Protein AF-W4RLW9-F1 (afdb_monomer_lite)

Organism: NCBI:txid1294265

Secondary structure (DSSP, 8-state):
--HHHHHHHHHHTT----SS-HHHHHHHHHHHTT---HHHHHHHHHHTTPPPTT---

Structure (mmCIF, N/CA/C/O backbone):
data_AF-W4RLW9-F1
#
_entry.id   AF-W4RLW9-F1
#
loop_
_atom_site.group_PDB
_atom_site.id
_atom_site.type_symbol
_atom_site.label_atom_id
_atom_site.label_alt_id
_atom_site.label_comp_id
_atom_site.label_asym_id
_atom_site.label_entity_id
_atom_site.label_seq_id
_atom_site.pdbx_PDB_ins_code
_atom_site.Cartn_x
_atom_site.Cartn_y
_atom_site.Cartn_z
_atom_site.occupancy
_atom_site.B_iso_or_equiv
_atom_site.auth_seq_id
_atom_site.auth_comp_id
_atom_site.auth_asym_id
_atom_site.auth_atom_id
_atom_site.pdbx_PDB_model_num
ATOM 1 N N . MET A 1 1 ? -5.859 -12.965 3.963 1.00 59.81 1 MET A N 1
ATOM 2 C CA . MET A 1 1 ? -6.429 -11.904 4.831 1.00 59.81 1 MET A CA 1
ATOM 3 C C . MET A 1 1 ? -7.846 -11.586 4.362 1.00 59.81 1 MET A C 1
ATOM 5 O O . MET A 1 1 ? -8.131 -11.819 3.197 1.00 59.81 1 MET A O 1
ATOM 9 N N . ASN A 1 2 ? -8.747 -11.133 5.241 1.00 72.00 2 ASN A N 1
ATOM 10 C CA . ASN A 1 2 ? -10.075 -10.639 4.836 1.00 72.00 2 ASN A CA 1
ATOM 11 C C . ASN A 1 2 ? -9.998 -9.113 4.637 1.00 72.00 2 ASN A C 1
ATOM 13 O O . ASN A 1 2 ? -9.257 -8.470 5.378 1.00 72.00 2 ASN A O 1
ATOM 17 N N . LYS A 1 3 ? -10.758 -8.531 3.696 1.00 75.06 3 LYS A N 1
ATOM 18 C CA . LYS A 1 3 ? -10.726 -7.091 3.355 1.00 75.06 3 LYS A CA 1
ATOM 19 C C . LYS A 1 3 ? -10.798 -6.195 4.599 1.00 75.06 3 LYS A C 1
ATOM 21 O O . LYS A 1 3 ? -9.965 -5.321 4.780 1.00 75.06 3 LYS A O 1
ATOM 26 N N . LYS A 1 4 ? -11.684 -6.529 5.542 1.00 80.88 4 LYS A N 1
ATOM 27 C CA . LYS A 1 4 ? -11.850 -5.798 6.811 1.00 80.88 4 LYS A CA 1
ATOM 28 C C . LYS A 1 4 ? -10.607 -5.806 7.716 1.00 80.88 4 LYS A C 1
ATOM 30 O O . LYS A 1 4 ? -10.357 -4.836 8.425 1.00 80.88 4 LYS A O 1
ATOM 35 N N . GLU A 1 5 ? -9.842 -6.896 7.715 1.00 83.00 5 GLU A N 1
ATOM 36 C CA . GLU A 1 5 ? -8.596 -6.998 8.491 1.00 83.00 5 GLU A CA 1
ATOM 37 C C . GLU A 1 5 ? -7.477 -6.193 7.826 1.00 83.00 5 GLU A C 1
ATOM 39 O O . GLU A 1 5 ? -6.713 -5.519 8.513 1.00 83.00 5 GLU A O 1
ATOM 44 N N . THR A 1 6 ? -7.423 -6.208 6.490 1.00 85.06 6 THR A N 1
ATOM 45 C CA . THR A 1 6 ? -6.533 -5.346 5.704 1.00 85.06 6 THR A CA 1
ATOM 46 C C . THR A 1 6 ? -6.832 -3.872 5.963 1.00 85.06 6 THR A C 1
ATOM 48 O O . THR A 1 6 ? -5.917 -3.122 6.290 1.00 85.06 6 THR A O 1
ATOM 51 N N . ASP A 1 7 ? -8.103 -3.470 5.899 1.00 85.56 7 ASP A N 1
ATOM 52 C CA . ASP A 1 7 ? -8.528 -2.093 6.165 1.00 85.56 7 ASP A CA 1
ATOM 53 C C . ASP A 1 7 ? -8.149 -1.661 7.580 1.00 85.56 7 ASP A C 1
ATOM 55 O O . ASP A 1 7 ? -7.652 -0.555 7.784 1.00 85.56 7 ASP A O 1
ATOM 59 N N . LYS A 1 8 ? -8.325 -2.546 8.568 1.00 89.50 8 LYS A N 1
ATOM 60 C CA . LYS A 1 8 ? -7.933 -2.282 9.955 1.00 89.50 8 LYS A CA 1
ATOM 61 C C . LYS A 1 8 ? -6.419 -2.116 10.101 1.00 89.50 8 LYS A C 1
ATOM 63 O O . LYS A 1 8 ? -5.982 -1.223 10.825 1.00 89.50 8 LYS A O 1
ATOM 68 N N . LEU A 1 9 ? -5.628 -2.948 9.421 1.00 88.88 9 LEU A N 1
ATOM 69 C CA . LEU A 1 9 ? -4.167 -2.870 9.438 1.00 88.88 9 LEU A CA 1
ATOM 70 C C . LEU A 1 9 ? -3.678 -1.566 8.796 1.00 88.88 9 LEU A C 1
ATOM 72 O O . LEU A 1 9 ? -2.912 -0.832 9.417 1.00 88.88 9 LEU A O 1
ATOM 76 N N . LEU A 1 10 ? -4.173 -1.244 7.600 1.00 87.88 10 LEU A N 1
ATOM 77 C CA . LEU A 1 10 ? -3.855 0.000 6.900 1.00 87.88 10 LEU A CA 1
ATOM 78 C C . LEU A 1 10 ? -4.263 1.217 7.732 1.00 87.88 10 LEU A C 1
ATOM 80 O O . LEU A 1 10 ? -3.435 2.092 7.974 1.00 87.88 10 LEU A O 1
ATOM 84 N N . SER A 1 11 ? -5.485 1.212 8.274 1.00 90.00 11 SER A N 1
ATOM 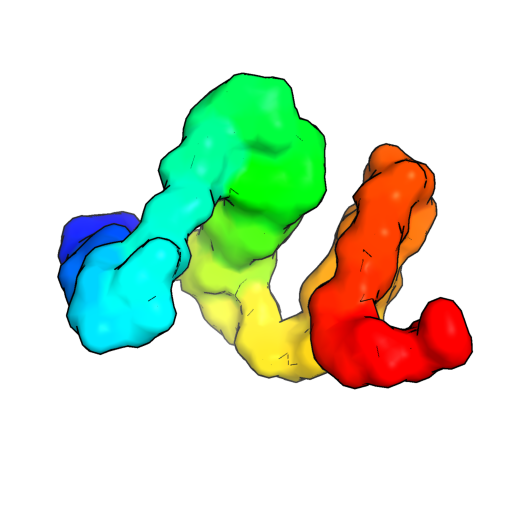85 C CA . SER A 1 11 ? -5.987 2.293 9.129 1.00 90.00 11 SER A CA 1
ATOM 86 C C . SER A 1 11 ? -5.126 2.475 10.379 1.00 90.00 11 SER A C 1
ATOM 88 O O . SER A 1 11 ? -4.856 3.603 10.780 1.00 90.00 11 SER A O 1
ATOM 90 N N . SER A 1 12 ? -4.642 1.383 10.985 1.00 92.50 12 SER A N 1
ATOM 91 C CA . SER A 1 12 ? -3.737 1.452 12.143 1.00 92.50 12 SER A CA 1
ATOM 92 C C . SER A 1 12 ? -2.371 2.062 11.811 1.00 92.50 12 SER A C 1
ATOM 94 O O . SER A 1 12 ? -1.725 2.626 12.689 1.00 92.50 12 SER A O 1
ATOM 96 N N . ALA A 1 13 ? -1.961 1.988 10.543 1.00 86.56 13 ALA A N 1
ATOM 97 C CA . ALA A 1 13 ? -0.756 2.613 10.014 1.00 86.56 13 ALA A CA 1
ATOM 98 C C . ALA A 1 13 ? -1.011 4.014 9.418 1.00 86.56 13 ALA A C 1
ATOM 100 O O . ALA A 1 13 ? -0.076 4.636 8.922 1.00 86.56 13 ALA A O 1
ATOM 101 N N . GLY A 1 14 ? -2.250 4.524 9.472 1.00 88.50 14 GLY A N 1
ATOM 102 C CA . GLY A 1 14 ? -2.628 5.828 8.917 1.00 88.50 14 GLY A CA 1
ATOM 103 C C . GLY A 1 14 ? -2.866 5.838 7.403 1.00 88.50 14 GLY A C 1
ATOM 104 O O . GLY A 1 14 ? -2.886 6.911 6.805 1.00 88.50 14 GLY A O 1
ATOM 105 N N . TYR A 1 15 ? -3.049 4.670 6.784 1.00 86.38 15 TYR A N 1
ATOM 106 C CA . TYR A 1 15 ? -3.305 4.516 5.352 1.00 86.38 15 TYR A CA 1
ATOM 107 C C . TYR A 1 15 ? -4.734 4.040 5.069 1.00 86.38 15 TYR A C 1
ATOM 109 O O . TYR A 1 15 ? -5.369 3.372 5.884 1.00 86.38 15 TYR A O 1
ATOM 117 N N . SER A 1 16 ? -5.216 4.336 3.866 1.00 90.44 16 SER A N 1
ATOM 118 C CA . SER A 1 16 ? -6.468 3.819 3.310 1.00 90.44 16 SER A CA 1
ATOM 119 C C . SER A 1 16 ? -6.295 3.593 1.814 1.00 90.44 16 SER A C 1
ATOM 121 O O . SER A 1 16 ? -5.605 4.382 1.174 1.00 90.44 16 SER A O 1
ATOM 123 N N . LEU A 1 17 ? -6.940 2.562 1.266 1.00 88.94 17 LEU A N 1
ATOM 124 C CA . LEU A 1 17 ? -7.022 2.352 -0.181 1.00 88.94 17 LEU A CA 1
ATOM 125 C C . LEU A 1 17 ? -8.298 3.005 -0.719 1.00 88.94 17 LEU A C 1
ATOM 127 O O . LEU A 1 17 ? -9.378 2.820 -0.158 1.00 88.94 17 LEU A O 1
ATOM 131 N N . SER A 1 18 ? -8.159 3.777 -1.790 1.00 89.56 18 SER A N 1
ATOM 132 C CA . SER A 1 18 ? -9.250 4.382 -2.545 1.00 89.56 18 SER A CA 1
ATOM 133 C C . SER A 1 18 ? -9.736 3.445 -3.650 1.00 89.56 18 SER A C 1
ATOM 135 O O . SER A 1 18 ? -8.943 2.937 -4.435 1.00 89.56 18 SER A O 1
ATOM 137 N N . ASP A 1 19 ? -11.053 3.301 -3.805 1.00 87.44 19 ASP A N 1
ATOM 138 C CA . ASP A 1 19 ? -11.633 2.588 -4.955 1.00 87.44 19 ASP A CA 1
ATOM 139 C C . ASP A 1 19 ? -11.543 3.400 -6.274 1.00 87.44 19 ASP A C 1
ATOM 141 O O . ASP A 1 19 ? -11.985 2.933 -7.322 1.00 87.44 19 ASP A O 1
ATOM 145 N N . SER A 1 20 ? -11.017 4.634 -6.238 1.00 89.94 20 SER A N 1
ATOM 146 C CA . SER A 1 20 ? -10.897 5.522 -7.414 1.00 89.94 20 SER A CA 1
ATOM 147 C C . SER A 1 20 ? -9.475 5.620 -7.971 1.00 89.94 20 SER A C 1
ATOM 149 O O . SER A 1 20 ? -9.304 5.956 -9.142 1.00 89.94 20 SER A O 1
ATOM 151 N N . GLU A 1 21 ? -8.461 5.316 -7.159 1.00 93.00 21 GLU A N 1
ATOM 152 C CA . GLU A 1 21 ? -7.059 5.408 -7.566 1.00 93.00 21 GLU A CA 1
ATOM 153 C C . GLU A 1 21 ? -6.587 4.070 -8.138 1.00 93.00 21 GLU A C 1
ATOM 155 O O . GLU A 1 21 ? -6.732 3.015 -7.522 1.00 93.00 21 GLU A O 1
ATOM 160 N N . THR A 1 22 ? -5.984 4.098 -9.328 1.00 93.94 22 THR A N 1
ATOM 161 C CA . THR A 1 22 ? -5.550 2.862 -10.004 1.00 93.94 22 THR A CA 1
ATOM 162 C C . THR A 1 22 ? -4.477 2.125 -9.199 1.00 93.94 22 THR A C 1
ATOM 164 O O . THR A 1 22 ? -4.525 0.900 -9.108 1.00 93.94 22 THR A O 1
ATOM 167 N N . SER A 1 23 ? -3.548 2.845 -8.561 1.00 93.75 23 SER A N 1
ATOM 168 C CA . SER A 1 23 ? -2.559 2.254 -7.650 1.00 93.75 23 SER A CA 1
ATOM 169 C C . SER A 1 23 ? -3.213 1.479 -6.511 1.00 93.75 23 SER A C 1
ATOM 171 O O . SER A 1 23 ? -2.785 0.374 -6.185 1.00 93.75 23 SER A O 1
ATOM 173 N N . ASP A 1 24 ? -4.277 2.031 -5.939 1.00 94.00 24 ASP A N 1
ATOM 174 C CA . ASP A 1 24 ? -4.933 1.473 -4.765 1.00 94.00 24 ASP A CA 1
ATOM 175 C C . ASP A 1 24 ? -5.731 0.221 -5.127 1.00 94.00 24 ASP A C 1
ATOM 177 O O . ASP A 1 24 ? -5.667 -0.777 -4.408 1.00 94.00 24 ASP A O 1
ATOM 181 N N . LEU A 1 25 ? -6.380 0.219 -6.295 1.00 94.56 25 LEU A N 1
ATOM 182 C CA . LEU A 1 25 ? -7.035 -0.964 -6.856 1.00 94.56 25 LEU A CA 1
ATOM 183 C C . LEU A 1 25 ? -6.036 -2.095 -7.137 1.00 94.56 25 LEU A C 1
ATOM 185 O O . LEU A 1 25 ? -6.318 -3.260 -6.847 1.00 94.56 25 LEU A O 1
ATOM 189 N N . VAL A 1 26 ? -4.853 -1.766 -7.666 1.00 94.88 26 VAL A N 1
ATOM 190 C CA . VAL A 1 26 ? -3.776 -2.743 -7.899 1.00 94.88 26 VAL A CA 1
ATOM 191 C C . VAL A 1 26 ? -3.276 -3.322 -6.574 1.00 94.88 26 VAL A C 1
ATOM 193 O O . VAL A 1 26 ? -3.163 -4.541 -6.439 1.00 94.88 26 VAL A O 1
ATOM 196 N N . ILE A 1 27 ? -3.036 -2.478 -5.568 1.00 92.75 27 ILE A N 1
ATOM 197 C CA . ILE A 1 27 ? -2.602 -2.916 -4.235 1.00 92.75 27 ILE A CA 1
ATOM 198 C C . ILE A 1 27 ? -3.681 -3.784 -3.571 1.00 92.75 27 ILE A C 1
ATOM 200 O O . ILE A 1 27 ? -3.362 -4.839 -3.016 1.00 92.75 27 ILE A O 1
ATOM 204 N N . GLN A 1 28 ? -4.957 -3.401 -3.669 1.00 92.06 28 GLN A N 1
ATOM 205 C CA . GLN A 1 28 ? -6.073 -4.189 -3.145 1.00 92.06 28 GLN A CA 1
ATOM 206 C C . GLN A 1 28 ? -6.135 -5.568 -3.811 1.00 92.06 28 GLN A C 1
ATOM 208 O O . GLN A 1 28 ? -6.235 -6.582 -3.116 1.00 92.06 28 GLN A O 1
ATOM 213 N N . PHE 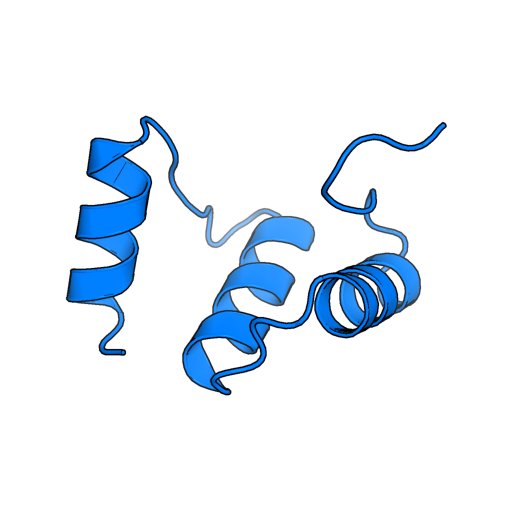A 1 29 ? -6.003 -5.622 -5.139 1.00 92.62 29 PHE A N 1
ATOM 214 C CA . PHE A 1 29 ? -5.951 -6.877 -5.885 1.00 92.62 29 PHE A CA 1
ATOM 215 C C . PHE A 1 29 ? -4.800 -7.775 -5.412 1.00 92.62 29 PHE A C 1
ATOM 217 O O . PHE A 1 29 ? -5.003 -8.969 -5.173 1.00 92.62 29 PHE A O 1
ATOM 224 N N . CYS A 1 30 ? -3.600 -7.215 -5.230 1.00 93.38 30 CYS A N 1
ATOM 225 C CA . CYS A 1 30 ? -2.449 -7.954 -4.718 1.00 93.38 30 CYS A CA 1
ATOM 226 C C . CYS A 1 30 ? -2.733 -8.549 -3.332 1.00 93.38 30 CYS A C 1
ATOM 228 O O . CYS A 1 30 ? -2.493 -9.738 -3.115 1.00 93.38 30 CYS A O 1
ATOM 230 N N . ILE A 1 31 ? -3.322 -7.775 -2.418 1.00 90.19 31 ILE A N 1
ATOM 231 C CA . ILE A 1 31 ? -3.654 -8.243 -1.066 1.00 90.19 31 ILE A CA 1
ATOM 232 C C . ILE A 1 31 ? -4.708 -9.359 -1.097 1.00 90.19 31 ILE A C 1
ATOM 234 O O . ILE A 1 31 ? -4.540 -10.385 -0.433 1.00 90.19 31 ILE A O 1
ATOM 238 N N . GLU A 1 32 ? -5.766 -9.213 -1.898 1.00 89.69 32 GLU A N 1
ATOM 239 C CA . GLU A 1 32 ? -6.811 -10.237 -2.058 1.00 89.69 32 GLU A CA 1
ATOM 240 C C . GLU A 1 32 ? -6.252 -11.551 -2.634 1.00 89.69 32 GLU A C 1
ATOM 242 O O . GLU A 1 32 ? -6.691 -12.643 -2.263 1.00 89.69 32 GLU A O 1
ATOM 247 N N . ARG A 1 33 ? -5.226 -11.464 -3.488 1.00 91.62 33 ARG A N 1
ATOM 248 C CA . ARG A 1 33 ? -4.507 -12.613 -4.062 1.00 91.62 33 ARG A CA 1
ATOM 249 C C . ARG A 1 33 ? -3.362 -13.135 -3.186 1.00 91.62 33 ARG A C 1
ATOM 251 O O . ARG A 1 33 ? -2.740 -14.124 -3.559 1.00 91.62 33 ARG A O 1
ATOM 258 N N . ASN A 1 34 ? -3.124 -12.544 -2.012 1.00 90.94 34 ASN A N 1
ATOM 259 C CA . ASN A 1 34 ? -1.990 -12.835 -1.121 1.00 90.94 34 ASN A CA 1
ATOM 260 C C . ASN A 1 34 ? -0.607 -12.627 -1.775 1.00 90.94 34 ASN A C 1
ATOM 262 O O . ASN A 1 34 ? 0.355 -13.330 -1.465 1.00 90.94 34 ASN A O 1
ATOM 266 N N . ILE A 1 35 ? -0.506 -11.649 -2.674 1.00 92.69 35 ILE A N 1
ATOM 267 C CA . ILE A 1 35 ? 0.739 -11.193 -3.293 1.00 92.69 35 ILE A CA 1
ATOM 268 C C . ILE A 1 35 ? 1.305 -10.075 -2.412 1.00 92.69 35 ILE A C 1
ATOM 270 O O . ILE A 1 35 ? 0.893 -8.923 -2.515 1.00 92.69 35 ILE A O 1
ATOM 274 N N . TYR A 1 36 ? 2.232 -10.429 -1.521 1.00 89.38 36 TYR A N 1
ATOM 275 C CA . TYR A 1 36 ? 2.863 -9.489 -0.578 1.00 89.38 36 TYR A CA 1
ATOM 276 C C . TYR A 1 36 ? 4.332 -9.194 -0.902 1.00 89.38 36 TYR A C 1
ATOM 278 O O . TYR A 1 36 ? 4.980 -8.414 -0.209 1.00 89.38 36 TYR A O 1
ATOM 286 N N . GLU A 1 37 ? 4.878 -9.846 -1.928 1.00 92.75 37 GLU A N 1
ATOM 287 C CA . GLU A 1 37 ? 6.251 -9.630 -2.368 1.00 92.75 37 GLU A CA 1
ATOM 288 C C . GLU A 1 37 ? 6.331 -8.284 -3.112 1.00 92.75 37 GLU A C 1
ATOM 290 O O . GLU A 1 37 ? 5.585 -8.040 -4.063 1.00 92.75 37 GLU A O 1
ATOM 295 N N . ILE A 1 38 ? 7.201 -7.388 -2.639 1.00 91.25 38 ILE A N 1
ATOM 296 C CA . ILE A 1 38 ? 7.246 -5.990 -3.078 1.00 91.25 38 ILE A CA 1
ATOM 297 C C . ILE A 1 38 ? 7.614 -5.853 -4.558 1.00 91.25 38 ILE A C 1
ATOM 299 O O . ILE A 1 38 ? 7.075 -4.977 -5.231 1.00 91.25 38 ILE A O 1
ATOM 303 N N . HIS A 1 39 ? 8.476 -6.722 -5.095 1.00 93.81 39 HIS A N 1
ATOM 304 C CA . HIS A 1 39 ? 8.818 -6.698 -6.516 1.00 93.81 39 HIS A CA 1
ATOM 305 C C . HIS A 1 39 ? 7.623 -7.102 -7.390 1.00 93.81 39 HIS A C 1
ATOM 307 O O . HIS A 1 39 ? 7.397 -6.472 -8.419 1.00 93.81 39 HIS A O 1
ATOM 313 N N . GLN A 1 40 ? 6.813 -8.077 -6.973 1.00 95.25 40 GLN A N 1
ATOM 314 C CA . GLN A 1 40 ? 5.584 -8.470 -7.671 1.00 95.25 40 GLN A CA 1
ATOM 315 C C . GLN A 1 40 ? 4.520 -7.373 -7.634 1.00 95.25 40 GLN A C 1
ATOM 317 O O . GLN A 1 40 ? 3.886 -7.103 -8.654 1.00 95.25 40 GLN A O 1
ATOM 322 N N . VAL A 1 41 ? 4.340 -6.712 -6.487 1.00 94.38 41 VAL A N 1
ATOM 323 C CA . VAL A 1 41 ? 3.417 -5.571 -6.376 1.00 94.38 41 VAL A CA 1
ATOM 324 C C . VAL A 1 41 ? 3.893 -4.416 -7.260 1.00 94.38 41 VAL A C 1
ATOM 326 O O . VAL A 1 41 ? 3.102 -3.857 -8.015 1.00 94.38 41 VAL A O 1
ATOM 329 N N . ASN A 1 42 ? 5.191 -4.106 -7.245 1.00 95.00 42 ASN A N 1
ATOM 330 C CA . ASN A 1 42 ? 5.768 -3.061 -8.091 1.00 95.00 42 ASN A CA 1
ATOM 331 C C . ASN A 1 42 ? 5.681 -3.390 -9.581 1.00 95.00 42 ASN A C 1
ATOM 333 O O . ASN A 1 42 ? 5.423 -2.492 -10.372 1.00 95.00 42 ASN A O 1
ATOM 337 N N . PHE A 1 43 ? 5.832 -4.657 -9.964 1.00 95.12 43 PHE A N 1
ATOM 338 C CA . PHE A 1 43 ? 5.631 -5.090 -11.344 1.00 95.12 43 PHE A CA 1
ATOM 339 C C . PHE A 1 43 ? 4.179 -4.885 -11.797 1.00 95.12 43 PHE A C 1
ATOM 341 O O . PHE A 1 43 ? 3.933 -4.407 -12.902 1.00 95.12 43 PHE A O 1
ATOM 348 N N . ALA A 1 44 ? 3.207 -5.197 -10.936 1.00 95.38 44 ALA A N 1
ATOM 349 C CA . ALA A 1 44 ? 1.801 -4.934 -11.226 1.00 95.38 44 ALA A CA 1
ATOM 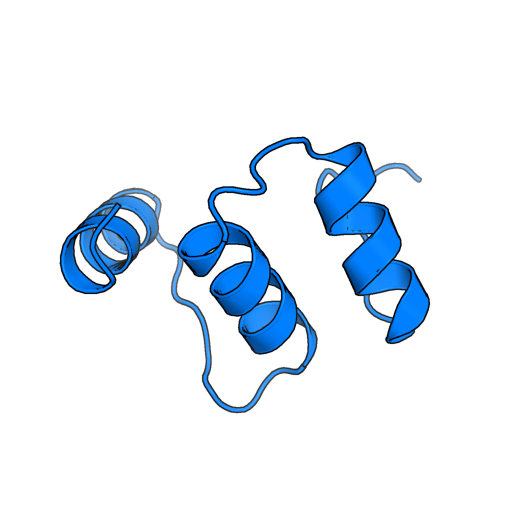350 C C . ALA A 1 44 ? 1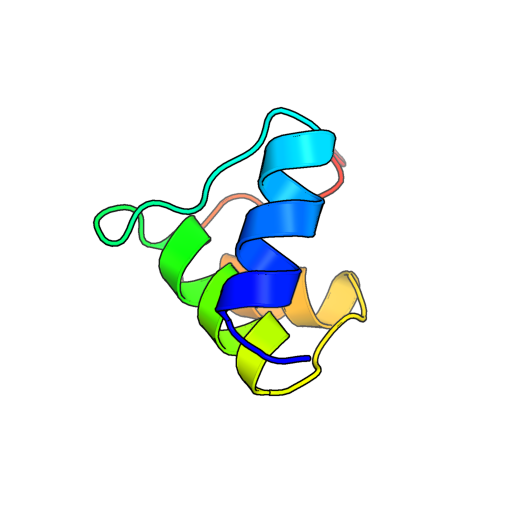.515 -3.427 -11.333 1.00 95.38 44 ALA A C 1
ATOM 352 O O . ALA A 1 44 ? 0.807 -3.004 -12.240 1.00 95.38 44 ALA A O 1
ATOM 353 N N . LEU A 1 45 ? 2.086 -2.609 -10.448 1.00 95.12 45 LEU A N 1
ATOM 354 C CA . LEU A 1 45 ? 1.954 -1.151 -10.506 1.00 95.12 45 LEU A CA 1
ATOM 355 C C . LEU A 1 45 ? 2.560 -0.577 -11.793 1.00 95.12 45 LEU A C 1
ATOM 357 O O . LEU A 1 45 ? 1.900 0.210 -12.472 1.00 95.12 45 LEU A O 1
ATOM 361 N N . ASP A 1 46 ? 3.760 -1.021 -12.167 1.00 95.31 46 ASP A N 1
ATOM 362 C CA . ASP A 1 46 ? 4.454 -0.607 -13.391 1.00 95.31 46 ASP A CA 1
ATOM 363 C C . ASP A 1 46 ? 3.659 -0.970 -14.655 1.00 95.31 46 ASP A C 1
ATOM 365 O O . ASP A 1 46 ? 3.506 -0.140 -15.551 1.00 95.31 46 ASP A O 1
ATOM 369 N N . TYR A 1 47 ? 3.028 -2.152 -14.681 1.00 95.69 47 TYR A N 1
ATOM 370 C CA . TYR A 1 47 ? 2.130 -2.561 -15.767 1.00 95.69 47 TYR A CA 1
ATOM 371 C C . TYR A 1 47 ? 0.991 -1.554 -16.007 1.00 95.69 47 TYR A C 1
ATOM 373 O O . TYR A 1 47 ? 0.592 -1.319 -17.148 1.00 95.69 47 TYR A O 1
ATOM 381 N N . PHE A 1 48 ? 0.492 -0.914 -14.946 1.00 9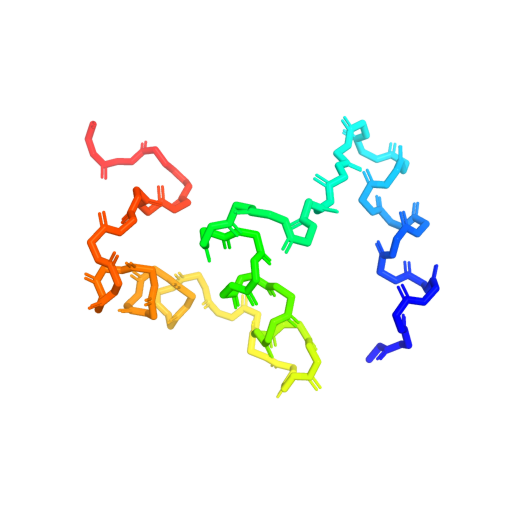5.06 48 PHE A N 1
ATOM 382 C CA . PHE A 1 48 ? -0.526 0.139 -15.016 1.00 95.06 48 PHE A CA 1
ATOM 383 C C . PHE A 1 48 ? 0.062 1.561 -15.029 1.00 95.06 48 PHE A C 1
ATOM 385 O O . PHE A 1 48 ? -0.669 2.529 -14.809 1.00 95.06 48 PHE A O 1
ATOM 392 N N . SER A 1 49 ? 1.368 1.712 -15.281 1.00 95.06 49 SER A N 1
ATOM 393 C CA . SER A 1 49 ? 2.088 2.996 -15.257 1.00 95.06 49 SER A CA 1
ATOM 394 C C . SER A 1 49 ? 1.950 3.757 -13.928 1.00 95.06 49 SER A C 1
ATOM 396 O O . SER A 1 49 ? 1.988 4.987 -13.896 1.00 95.06 49 SER A O 1
ATOM 398 N N . GLN A 1 50 ? 1.753 3.031 -12.825 1.00 94.56 50 GLN A N 1
ATOM 399 C CA . GLN A 1 50 ? 1.656 3.579 -11.474 1.00 94.56 50 GLN A CA 1
ATOM 400 C C . GLN A 1 50 ? 3.037 3.627 -10.814 1.00 94.56 50 GLN A C 1
ATOM 402 O O . GLN A 1 50 ? 3.943 2.865 -11.151 1.00 94.56 50 GLN A O 1
ATOM 407 N N . LYS A 1 51 ? 3.202 4.516 -9.830 1.00 91.75 51 LYS A N 1
ATOM 408 C CA . LYS A 1 51 ? 4.468 4.653 -9.103 1.00 91.75 51 LYS A CA 1
ATOM 409 C C . LYS A 1 51 ? 4.737 3.405 -8.239 1.00 91.75 51 LYS A C 1
ATOM 411 O O . LYS A 1 51 ? 3.844 3.008 -7.490 1.00 91.75 51 LYS A O 1
ATOM 416 N N . PRO A 1 52 ? 5.953 2.827 -8.265 1.00 91.75 52 PRO A N 1
ATOM 417 C CA . PRO A 1 52 ? 6.300 1.707 -7.399 1.00 91.75 52 PRO A CA 1
ATOM 418 C C . PRO A 1 52 ? 6.332 2.112 -5.919 1.00 91.75 52 PRO A C 1
ATOM 420 O O . PRO A 1 52 ? 6.717 3.227 -5.547 1.00 91.75 52 PRO A O 1
ATOM 423 N N . LEU A 1 53 ? 5.961 1.166 -5.063 1.00 88.81 53 LEU A N 1
ATOM 424 C CA . LEU A 1 53 ? 6.093 1.252 -3.616 1.00 88.81 53 LEU A CA 1
ATOM 425 C C . LEU A 1 53 ? 7.567 1.137 -3.199 1.00 88.81 53 LEU A C 1
ATOM 427 O O . LEU A 1 53 ? 8.364 0.446 -3.835 1.00 88.81 53 LEU A O 1
ATOM 431 N N . GLY A 1 54 ? 7.920 1.786 -2.086 1.00 81.69 54 GLY A N 1
ATOM 432 C CA . GLY A 1 54 ? 9.249 1.674 -1.473 1.00 81.69 54 GLY A CA 1
ATOM 433 C C . GLY A 1 54 ? 10.273 2.725 -1.903 1.00 81.69 54 GLY A C 1
ATOM 434 O O . GLY A 1 54 ? 11.383 2.690 -1.390 1.00 81.69 54 GLY A O 1
ATOM 435 N N . GLY A 1 55 ? 9.904 3.674 -2.774 1.00 67.31 55 GLY A N 1
ATOM 436 C CA . GLY A 1 55 ? 10.702 4.876 -3.041 1.00 67.31 55 GLY A CA 1
ATOM 437 C C . GLY A 1 55 ? 12.163 4.588 -3.397 1.00 67.31 55 GLY A C 1
ATOM 438 O O . GLY A 1 55 ? 13.058 4.927 -2.634 1.00 67.31 55 GLY A O 1
ATOM 439 N N . VAL A 1 56 ? 12.401 3.969 -4.550 1.00 48.66 56 VAL A N 1
ATOM 440 C CA . VAL A 1 56 ? 13.718 3.937 -5.204 1.00 48.66 56 VAL A CA 1
ATOM 441 C C . VAL A 1 56 ? 13.428 4.181 -6.688 1.00 48.66 56 VAL A C 1
ATOM 443 O O . VAL A 1 56 ? 12.768 3.349 -7.303 1.00 48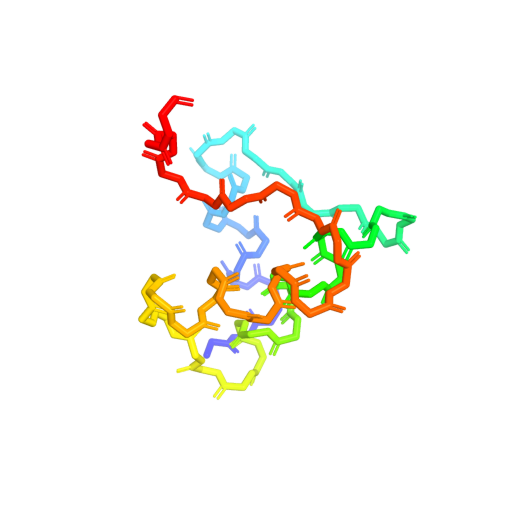.66 56 VAL A O 1
ATOM 446 N N . LEU A 1 57 ? 13.769 5.311 -7.316 1.00 45.62 57 LEU A N 1
ATOM 447 C CA . LEU A 1 57 ? 14.714 6.399 -7.008 1.00 45.62 57 LEU A CA 1
ATOM 448 C C . LEU A 1 57 ? 14.028 7.729 -6.646 1.00 45.62 57 LEU A C 1
ATOM 450 O O . LEU A 1 57 ? 12.930 7.999 -7.184 1.00 45.62 57 LEU A O 1
#

Radius of gyration: 11.14 Å; chains: 1; bounding box: 27×19×28 Å

pLDDT: mean 88.01, std 10.41, range [45.62, 95.69]

Sequence (57 aa):
MNKKETDKLLSSAGYSLSDSETSDLVIQFCIERNIYEIHQVNFALDYFSQKPLGGVL

Foldseek 3Di:
DDPVVVQVVQVVVVHDQDPPDPLSVLVSVCVVVVNPPQVVSQVSCVVVVHDGPDDDD